Protein AF-A0A1F8QMF1-F1 (afdb_monomer_lite)

Radius of gyration: 23.85 Å; chains: 1; bounding box: 41×25×60 Å

pLDDT: mean 92.6, std 7.26, range [58.62, 98.44]

Sequence (84 aa):
MASVKTAISIEKPLFEELESLAEEMDVSRSHLISLAAKEFIDRHKSRKLLEAINAAYDDVPDPEEEKRRALMRAKQRRMVEGQW

Foldseek 3Di:
DDDDDDDDDDDPVVVVVLVVVCVVVVHDSVVSVVVVVVVVVVVVVVVVVVVVVCVVVVDDDDPVVVVVVVVVVVVVCVVCVPVD

Secondary structure (DSSP, 8-state):
-PPPP------HHHHHHHHHHHHHTT--HHHHHHHHHHHHHHHHHHHHHHHHHHHHT-SPPPHHHHHHHHHHHHHHHHHHTT--

Structure (mmCIF, N/CA/C/O backbone):
data_AF-A0A1F8QMF1-F1
#
_entry.id   AF-A0A1F8QMF1-F1
#
loop_
_atom_site.group_PDB
_atom_site.id
_atom_site.type_symbol
_atom_site.label_atom_id
_atom_site.label_alt_id
_atom_site.label_comp_id
_atom_site.label_asym_id
_atom_site.label_entity_id
_atom_site.label_seq_id
_atom_site.pdbx_PDB_ins_code
_atom_site.Cartn_x
_atom_site.Cartn_y
_atom_site.Cartn_z
_atom_site.occupancy
_atom_site.B_iso_or_equiv
_atom_site.auth_seq_id
_atom_site.auth_comp_id
_atom_site.auth_asym_id
_atom_site.auth_atom_id
_atom_site.pdbx_PDB_model_num
ATOM 1 N N . MET A 1 1 ? 5.155 -14.869 12.303 1.00 67.38 1 MET A N 1
ATOM 2 C CA . MET A 1 1 ? 5.956 -13.648 12.556 1.00 67.38 1 MET A CA 1
ATOM 3 C C . MET A 1 1 ? 5.399 -12.953 13.786 1.00 67.38 1 MET A C 1
ATOM 5 O O . MET A 1 1 ? 4.214 -13.110 14.051 1.00 67.38 1 MET A O 1
ATOM 9 N N . ALA A 1 2 ? 6.227 -12.237 14.546 1.00 85.44 2 ALA A N 1
ATOM 10 C CA . ALA A 1 2 ? 5.762 -11.495 15.715 1.00 85.44 2 ALA A CA 1
ATOM 11 C C . ALA A 1 2 ? 4.963 -10.250 15.289 1.00 85.44 2 ALA A C 1
ATOM 13 O O . ALA A 1 2 ? 5.365 -9.546 14.365 1.00 85.44 2 ALA A O 1
ATOM 14 N N . SER A 1 3 ? 3.841 -9.984 15.957 1.00 86.44 3 SER A N 1
ATOM 15 C CA . SER A 1 3 ? 3.052 -8.762 15.773 1.00 86.44 3 SER A CA 1
ATOM 16 C C . SER A 1 3 ? 3.499 -7.684 16.760 1.00 86.44 3 SER A C 1
ATOM 18 O O . SER A 1 3 ? 3.633 -7.968 17.951 1.00 86.44 3 SER A O 1
ATOM 20 N N . VAL A 1 4 ? 3.655 -6.445 16.293 1.00 94.25 4 VAL A N 1
ATOM 21 C CA . VAL A 1 4 ? 3.954 -5.281 17.141 1.00 94.25 4 VAL A CA 1
ATOM 22 C C . VAL A 1 4 ? 2.673 -4.476 17.347 1.00 94.25 4 VAL A C 1
ATOM 24 O O . VAL A 1 4 ? 1.976 -4.167 16.383 1.00 94.25 4 VAL A O 1
ATOM 27 N N . LYS A 1 5 ? 2.350 -4.133 18.601 1.00 93.50 5 LYS A N 1
ATOM 28 C CA . LYS A 1 5 ? 1.241 -3.223 18.916 1.00 93.50 5 LYS A CA 1
ATOM 29 C C . LYS A 1 5 ? 1.737 -1.784 18.860 1.00 93.50 5 LYS A C 1
ATOM 31 O O . LYS A 1 5 ? 2.786 -1.470 19.415 1.00 93.50 5 LYS A O 1
ATOM 36 N N . THR A 1 6 ? 0.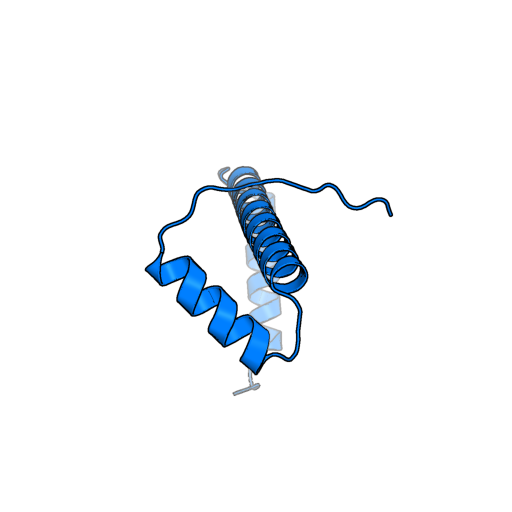970 -0.918 18.215 1.00 93.38 6 THR A N 1
ATOM 37 C CA . THR A 1 6 ? 1.263 0.511 18.139 1.00 93.38 6 THR A CA 1
ATOM 38 C C . THR A 1 6 ? -0.035 1.295 18.273 1.00 93.38 6 THR A C 1
ATOM 40 O O . THR A 1 6 ? -1.074 0.848 17.787 1.00 93.38 6 THR A O 1
ATOM 43 N N . ALA A 1 7 ? 0.019 2.434 18.957 1.00 94.94 7 ALA A N 1
ATOM 44 C CA . ALA A 1 7 ? -1.085 3.381 19.017 1.00 94.94 7 ALA A CA 1
ATOM 45 C C . ALA A 1 7 ? -0.836 4.478 17.978 1.00 94.94 7 ALA A C 1
ATOM 47 O O . ALA A 1 7 ? 0.274 5.001 17.894 1.00 94.94 7 ALA A O 1
ATOM 48 N N . ILE A 1 8 ? -1.858 4.812 17.193 1.00 92.38 8 ILE A N 1
ATOM 49 C CA . ILE A 1 8 ? -1.809 5.881 16.193 1.00 92.38 8 ILE A CA 1
ATOM 50 C C . ILE A 1 8 ? -2.918 6.888 16.475 1.00 92.38 8 ILE A C 1
ATOM 52 O O . ILE A 1 8 ? -4.022 6.508 16.863 1.00 92.38 8 ILE A O 1
ATOM 56 N N . SER A 1 9 ? -2.623 8.166 16.264 1.00 96.62 9 SER A N 1
ATOM 57 C CA . SER A 1 9 ? -3.640 9.215 16.243 1.00 96.62 9 SER A CA 1
ATOM 58 C C . SER A 1 9 ? -4.214 9.305 14.836 1.00 96.62 9 SER A C 1
ATOM 60 O O . SER A 1 9 ? -3.458 9.485 13.883 1.00 96.62 9 SER A O 1
ATOM 62 N N . ILE A 1 10 ? -5.533 9.193 14.707 1.00 95.25 10 ILE A N 1
ATOM 63 C CA . ILE A 1 10 ? -6.258 9.381 13.447 1.00 95.25 10 ILE A CA 1
ATOM 64 C C . ILE A 1 10 ? -7.529 10.186 13.702 1.00 95.25 10 ILE A C 1
ATOM 66 O O . ILE A 1 10 ? -8.011 10.262 14.834 1.00 95.25 10 ILE A O 1
ATOM 70 N N . GLU A 1 11 ? -8.060 10.804 12.654 1.00 98.06 11 GLU A N 1
ATOM 71 C CA . GLU A 1 11 ? -9.309 11.551 12.745 1.00 98.06 11 GLU A CA 1
ATOM 72 C C . GLU A 1 11 ? -10.482 10.611 13.042 1.00 98.06 11 GLU A C 1
ATOM 74 O O . GLU A 1 11 ? -10.557 9.499 12.515 1.00 98.06 11 GLU A O 1
ATOM 79 N N . LYS A 1 12 ? -11.413 11.067 13.886 1.00 97.81 12 LYS A N 1
ATOM 80 C CA . LYS A 1 12 ? -12.576 10.271 14.293 1.00 97.81 12 LYS A CA 1
ATOM 81 C C . LYS A 1 12 ? -13.427 9.782 13.102 1.00 97.81 12 LYS A C 1
ATOM 83 O O . LYS A 1 12 ? -13.745 8.597 13.110 1.00 97.81 12 LYS A O 1
ATOM 88 N N . PRO A 1 13 ? -13.740 10.605 12.079 1.00 98.38 13 PRO A N 1
ATOM 89 C CA . PRO A 1 13 ? -14.509 10.135 10.924 1.00 98.38 13 PRO A CA 1
ATOM 90 C C . PRO A 1 13 ? -13.814 8.985 10.185 1.00 98.38 13 PRO A C 1
ATOM 92 O O . PRO A 1 13 ? -14.428 7.960 9.916 1.00 98.38 13 PRO A O 1
ATOM 95 N N . LEU A 1 14 ? -12.498 9.095 9.968 1.00 97.25 14 LEU A N 1
ATOM 96 C CA . LEU A 1 14 ? -11.714 8.038 9.330 1.00 97.25 14 LEU A CA 1
ATOM 97 C C . LEU A 1 14 ? -11.704 6.747 10.160 1.00 97.25 14 LEU A C 1
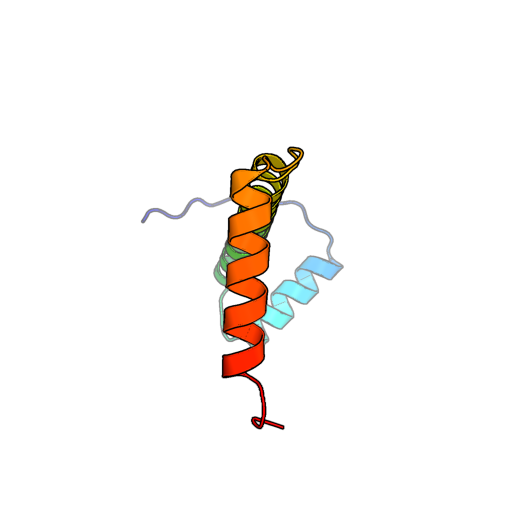ATOM 99 O O . LEU A 1 14 ? -11.767 5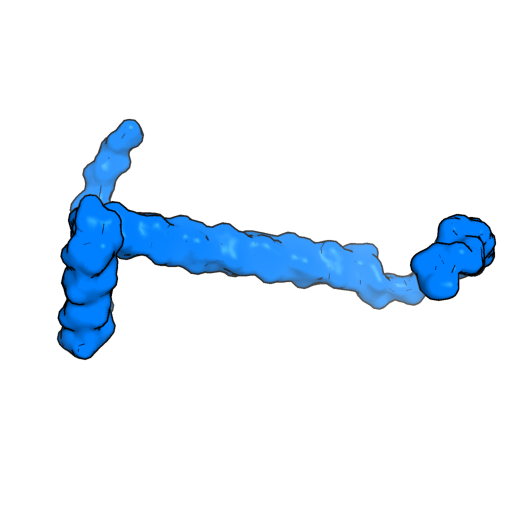.655 9.605 1.00 97.25 14 LEU A O 1
ATOM 103 N N . PHE A 1 15 ? -11.610 6.854 11.488 1.00 97.06 15 PHE A N 1
ATOM 104 C CA . PHE A 1 15 ? -11.700 5.686 12.364 1.00 97.06 15 PHE A CA 1
ATOM 105 C C . PHE A 1 15 ? -13.052 4.972 12.226 1.00 97.06 15 PHE A C 1
ATOM 107 O O . PHE A 1 15 ? -13.078 3.747 12.150 1.00 97.06 15 PHE A O 1
ATOM 114 N N . GLU A 1 16 ? -14.153 5.725 12.178 1.00 98.12 16 GLU A N 1
ATOM 115 C CA . GLU A 1 16 ? -15.506 5.177 12.019 1.00 98.12 16 GLU A CA 1
ATOM 116 C C . GLU A 1 16 ? -15.690 4.506 10.647 1.00 98.12 16 GLU A C 1
ATOM 118 O O . GLU A 1 16 ? -16.238 3.408 10.572 1.00 98.12 16 GLU A O 1
ATOM 123 N N . GLU A 1 17 ? -15.157 5.100 9.576 1.00 98.00 17 GLU A N 1
ATOM 124 C CA . GLU A 1 17 ? -15.148 4.488 8.23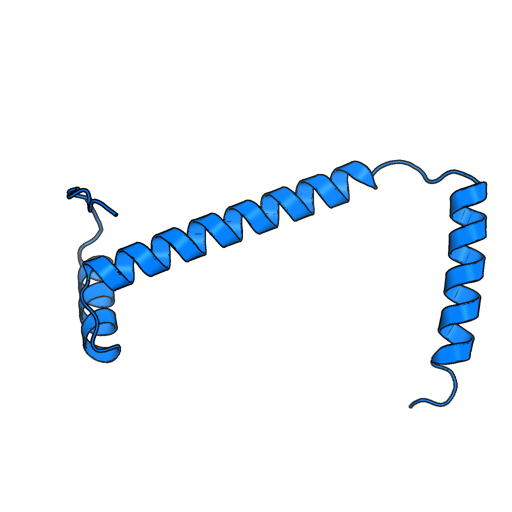9 1.00 98.00 17 GLU A CA 1
ATOM 125 C C . GLU A 1 17 ? -14.337 3.182 8.203 1.00 98.00 17 GLU A C 1
ATOM 127 O O . GLU A 1 17 ? -14.779 2.187 7.627 1.00 98.00 17 GLU A O 1
ATOM 132 N N . LEU A 1 18 ? -13.166 3.156 8.850 1.00 97.19 18 LEU A N 1
ATOM 133 C CA . LEU A 1 18 ? -12.339 1.950 8.946 1.00 97.19 18 LEU A CA 1
ATOM 134 C C . LEU A 1 18 ? -13.028 0.833 9.738 1.00 97.19 18 LEU A C 1
ATOM 136 O O . LEU A 1 18 ? -12.881 -0.332 9.375 1.00 97.19 18 LEU A O 1
ATOM 140 N N . GLU A 1 19 ? -13.754 1.168 10.808 1.00 97.62 19 GLU A N 1
ATOM 141 C CA . GLU A 1 19 ? -14.556 0.200 11.569 1.00 97.62 19 GLU A CA 1
ATOM 142 C C . GLU A 1 19 ? -15.657 -0.402 10.698 1.00 97.62 19 GLU A C 1
ATOM 144 O O . GLU A 1 19 ? -15.722 -1.621 10.557 1.00 97.62 19 GLU A O 1
ATOM 149 N N . SER A 1 20 ? -16.461 0.445 10.048 1.00 98.19 20 SER A N 1
ATOM 150 C CA . SER A 1 20 ? -17.556 -0.013 9.189 1.00 98.19 20 SER A CA 1
ATOM 151 C C . SER A 1 20 ? -17.057 -0.911 8.055 1.00 98.19 20 SER A C 1
ATOM 153 O O . SER A 1 20 ? -17.676 -1.929 7.757 1.00 98.19 20 SER A O 1
ATOM 155 N N . LEU A 1 21 ? -15.932 -0.556 7.429 1.00 98.31 21 LEU A N 1
ATOM 156 C CA . LEU A 1 21 ? -15.352 -1.353 6.350 1.00 98.31 21 LEU A CA 1
ATOM 157 C C . LEU A 1 21 ? -14.781 -2.683 6.859 1.00 98.31 21 LEU A C 1
ATOM 159 O O . LEU A 1 21 ? -14.898 -3.704 6.186 1.00 98.31 21 LEU A O 1
ATOM 163 N N . ALA A 1 22 ? -14.156 -2.691 8.039 1.00 98.19 22 ALA A N 1
ATOM 164 C CA . ALA A 1 22 ? -13.640 -3.919 8.637 1.00 98.19 22 ALA A CA 1
ATOM 165 C C . ALA A 1 22 ? -14.779 -4.902 8.955 1.00 98.19 22 ALA A C 1
ATOM 167 O O . ALA A 1 22 ? -14.640 -6.093 8.678 1.00 98.19 22 ALA A O 1
ATOM 168 N N . GLU A 1 23 ? -15.905 -4.394 9.467 1.00 98.06 23 GLU A N 1
ATOM 169 C CA . GLU A 1 23 ? -17.125 -5.174 9.693 1.00 98.06 23 GLU A CA 1
ATOM 170 C C . GLU A 1 23 ? -17.717 -5.713 8.383 1.00 98.06 23 GLU A C 1
ATOM 172 O O . GLU A 1 23 ? -17.995 -6.907 8.295 1.00 98.06 23 GLU A O 1
ATOM 177 N N . GLU A 1 24 ? -17.851 -4.876 7.347 1.00 98.31 24 GLU A N 1
ATOM 178 C CA . GLU A 1 24 ? -18.356 -5.292 6.026 1.00 98.31 24 GLU A CA 1
ATOM 179 C C . GLU A 1 24 ? -17.510 -6.417 5.410 1.00 98.31 24 GLU A C 1
ATOM 181 O O . GLU A 1 24 ? -18.036 -7.351 4.803 1.00 98.31 24 GLU A O 1
ATOM 186 N N . MET A 1 25 ? -16.191 -6.342 5.585 1.00 97.69 25 MET A N 1
ATOM 187 C CA . MET A 1 25 ? -15.238 -7.317 5.059 1.00 97.69 25 MET A CA 1
ATOM 188 C C . MET A 1 25 ? -15.065 -8.565 5.944 1.00 97.69 25 MET A C 1
ATOM 190 O O . MET A 1 25 ? -14.310 -9.456 5.554 1.00 97.69 25 MET A O 1
ATOM 194 N N . ASP A 1 26 ? -15.716 -8.633 7.112 1.00 97.88 26 ASP A N 1
ATOM 195 C CA . ASP A 1 26 ? -15.538 -9.683 8.130 1.00 97.88 26 ASP A CA 1
ATOM 196 C C . ASP A 1 26 ? -14.062 -9.879 8.543 1.00 97.88 26 ASP A C 1
ATOM 198 O O . ASP A 1 26 ? -13.529 -10.987 8.644 1.00 97.88 26 ASP A O 1
ATOM 202 N N . VAL A 1 27 ? -13.351 -8.767 8.757 1.00 97.94 27 VAL A N 1
ATOM 203 C CA . VAL A 1 27 ? -11.950 -8.767 9.199 1.00 97.94 27 VAL A CA 1
ATOM 204 C C . VAL A 1 27 ? -11.752 -7.882 10.419 1.00 97.94 27 VAL A C 1
ATOM 206 O O . VAL A 1 27 ? -12.506 -6.958 10.701 1.00 97.94 27 VAL A O 1
ATOM 209 N N . SER A 1 28 ? -10.672 -8.117 11.162 1.00 97.12 28 SER A N 1
ATOM 210 C CA . SER A 1 28 ? -10.321 -7.207 12.250 1.00 97.12 28 SER A CA 1
ATOM 211 C C . SER A 1 28 ? -9.792 -5.875 11.710 1.00 97.12 28 SER A C 1
ATOM 213 O O . SER A 1 28 ? -9.057 -5.836 10.720 1.00 97.12 28 SER A O 1
ATOM 215 N N . ARG A 1 29 ? -10.046 -4.779 12.435 1.00 95.25 29 ARG A N 1
ATOM 216 C CA . ARG A 1 29 ? -9.407 -3.473 12.177 1.00 95.25 29 ARG A CA 1
ATOM 217 C C . ARG A 1 29 ? -7.910 -3.557 11.940 1.00 95.25 29 ARG A C 1
ATOM 219 O O . ARG A 1 29 ? -7.381 -2.925 11.035 1.00 95.25 29 ARG A O 1
ATOM 226 N N . SER A 1 30 ? -7.200 -4.288 12.801 1.00 95.12 30 SER A N 1
ATOM 227 C CA . SER A 1 30 ? -5.744 -4.386 12.715 1.00 95.12 30 SER A CA 1
ATOM 228 C C . SER A 1 30 ? -5.312 -5.088 11.431 1.00 95.12 30 SER A C 1
ATOM 230 O O . SER A 1 30 ? -4.288 -4.714 10.858 1.00 95.12 30 SER A O 1
ATOM 232 N N . HIS A 1 31 ? -6.099 -6.054 10.948 1.00 95.81 31 HIS A N 1
ATOM 233 C CA . HIS A 1 31 ? -5.897 -6.667 9.643 1.00 95.81 31 HIS A CA 1
ATOM 234 C C . HIS A 1 31 ? -6.148 -5.674 8.504 1.00 95.81 31 HIS A C 1
ATOM 236 O O . HIS A 1 31 ? -5.262 -5.509 7.666 1.00 95.81 31 HIS A O 1
ATOM 242 N N . LEU A 1 32 ? -7.278 -4.957 8.517 1.00 97.25 32 LEU A N 1
ATOM 243 C CA . LEU A 1 32 ? -7.596 -3.940 7.508 1.00 97.25 32 LEU A CA 1
ATOM 244 C C . LEU A 1 32 ? -6.505 -2.858 7.426 1.00 97.25 32 LEU A C 1
ATOM 246 O O . LEU A 1 32 ? -5.995 -2.566 6.346 1.00 97.25 32 LEU A O 1
ATOM 250 N N . ILE A 1 33 ? -6.076 -2.318 8.570 1.00 96.06 33 ILE A N 1
ATOM 251 C CA . ILE A 1 33 ? -5.012 -1.305 8.640 1.00 96.06 33 ILE A CA 1
ATOM 252 C C . ILE A 1 33 ? -3.684 -1.866 8.114 1.00 96.06 33 ILE A C 1
ATOM 254 O O . ILE A 1 33 ? -2.976 -1.186 7.373 1.00 96.06 33 ILE A O 1
ATOM 258 N N . SER A 1 34 ? -3.343 -3.114 8.453 1.00 95.56 34 SER A N 1
ATOM 259 C CA . SER A 1 34 ? -2.124 -3.761 7.947 1.00 95.56 34 SER A CA 1
ATOM 260 C C . SER A 1 34 ? -2.166 -3.949 6.430 1.00 95.56 34 SER A C 1
ATOM 262 O O . SER A 1 34 ? -1.160 -3.727 5.752 1.00 95.56 34 SER A O 1
ATOM 264 N N . LEU A 1 35 ? -3.326 -4.335 5.891 1.00 97.12 35 LEU A N 1
ATOM 265 C CA . LEU A 1 35 ? -3.549 -4.485 4.457 1.00 97.12 35 LEU A CA 1
ATOM 266 C C . LEU A 1 35 ? -3.392 -3.141 3.736 1.00 97.12 35 LEU A C 1
ATOM 268 O O . LEU A 1 35 ? -2.625 -3.050 2.777 1.00 97.12 35 LEU A O 1
ATOM 272 N N . ALA A 1 36 ? -4.041 -2.092 4.241 1.00 97.06 36 ALA A N 1
ATOM 273 C CA . ALA A 1 36 ? -3.944 -0.743 3.692 1.00 97.06 36 ALA A CA 1
ATOM 274 C C . ALA A 1 36 ? -2.503 -0.207 3.729 1.00 97.06 36 ALA A C 1
ATOM 276 O O . ALA A 1 36 ? -2.018 0.351 2.743 1.00 97.06 36 ALA A O 1
ATOM 277 N N . ALA A 1 37 ? -1.782 -0.423 4.834 1.00 96.62 37 ALA A N 1
ATOM 278 C CA . ALA A 1 37 ? -0.384 -0.020 4.962 1.00 96.62 37 ALA A CA 1
ATOM 279 C C . ALA A 1 37 ? 0.515 -0.735 3.941 1.00 96.62 37 ALA A C 1
ATOM 281 O O . ALA A 1 37 ? 1.356 -0.096 3.304 1.00 96.62 37 ALA A O 1
ATOM 282 N N . LYS A 1 38 ? 0.323 -2.047 3.750 1.00 97.88 38 LYS A N 1
ATOM 283 C CA . LYS A 1 38 ? 1.074 -2.826 2.758 1.00 97.88 38 LYS A CA 1
ATOM 284 C C . LYS A 1 38 ? 0.818 -2.316 1.341 1.00 97.88 38 LYS A C 1
ATOM 286 O O . LYS A 1 38 ? 1.770 -2.025 0.623 1.00 97.88 38 LYS A O 1
ATOM 291 N N . GLU A 1 39 ? -0.449 -2.144 0.981 1.00 98.25 39 GLU A N 1
ATOM 292 C CA . GLU A 1 39 ? -0.855 -1.630 -0.328 1.00 98.25 39 GLU A CA 1
ATOM 293 C C . GLU A 1 39 ? -0.259 -0.239 -0.595 1.00 98.25 39 GLU A C 1
ATOM 295 O O . GLU A 1 39 ? 0.294 0.023 -1.664 1.00 98.25 39 GLU A O 1
ATOM 300 N N . PHE A 1 40 ? -0.291 0.657 0.395 1.00 98.06 40 PHE A N 1
ATOM 301 C CA . PHE A 1 40 ? 0.293 1.991 0.268 1.00 98.06 40 PHE A CA 1
ATOM 302 C C . PHE A 1 40 ? 1.812 1.948 0.035 1.00 98.06 40 PHE A C 1
ATOM 304 O O . PHE A 1 40 ? 2.334 2.665 -0.827 1.00 98.06 40 PHE A O 1
ATOM 311 N N . ILE A 1 41 ? 2.523 1.085 0.768 1.00 98.44 41 ILE A N 1
ATOM 312 C CA . ILE A 1 41 ? 3.966 0.876 0.602 1.00 98.44 41 ILE A CA 1
ATOM 313 C C . ILE A 1 41 ? 4.272 0.340 -0.799 1.00 98.44 41 ILE A C 1
ATOM 315 O O . ILE A 1 41 ? 5.174 0.855 -1.465 1.00 98.44 41 ILE A O 1
ATOM 319 N N . ASP A 1 42 ? 3.532 -0.663 -1.262 1.00 98.31 42 ASP A N 1
ATOM 320 C CA . ASP A 1 42 ? 3.783 -1.305 -2.552 1.00 98.31 42 ASP A CA 1
ATOM 321 C C . ASP A 1 42 ? 3.476 -0.360 -3.726 1.00 98.31 42 ASP A C 1
ATOM 323 O O . ASP A 1 42 ? 4.270 -0.273 -4.671 1.00 98.31 42 ASP A O 1
ATOM 327 N N . ARG A 1 43 ? 2.431 0.474 -3.627 1.00 98.38 43 ARG A N 1
ATOM 328 C CA . ARG A 1 43 ? 2.190 1.579 -4.576 1.00 98.38 43 ARG A CA 1
ATOM 329 C C . ARG A 1 43 ? 3.351 2.567 -4.612 1.00 98.38 43 ARG A C 1
ATOM 331 O O . ARG A 1 43 ? 3.774 2.993 -5.686 1.00 98.38 43 ARG A O 1
ATOM 338 N N . HIS A 1 44 ? 3.890 2.939 -3.451 1.00 98.19 44 HIS A N 1
ATOM 339 C CA . HIS A 1 44 ? 5.006 3.880 -3.387 1.00 98.19 44 HIS A CA 1
ATOM 340 C C . HIS A 1 44 ? 6.296 3.286 -3.975 1.00 98.19 44 HIS A C 1
ATOM 342 O O . HIS A 1 44 ? 6.999 3.976 -4.712 1.00 98.19 44 HIS A O 1
ATOM 348 N N . LYS A 1 45 ? 6.586 2.006 -3.711 1.00 98.12 45 LYS A N 1
ATOM 349 C CA . LYS A 1 45 ? 7.702 1.285 -4.347 1.00 98.12 45 LYS A CA 1
ATOM 350 C C . LYS A 1 45 ? 7.543 1.221 -5.863 1.00 98.12 45 LYS A C 1
ATOM 352 O O . LYS A 1 45 ? 8.507 1.471 -6.578 1.00 98.12 45 LYS A O 1
ATOM 357 N N . SER A 1 46 ? 6.334 0.939 -6.342 1.00 97.50 46 SER A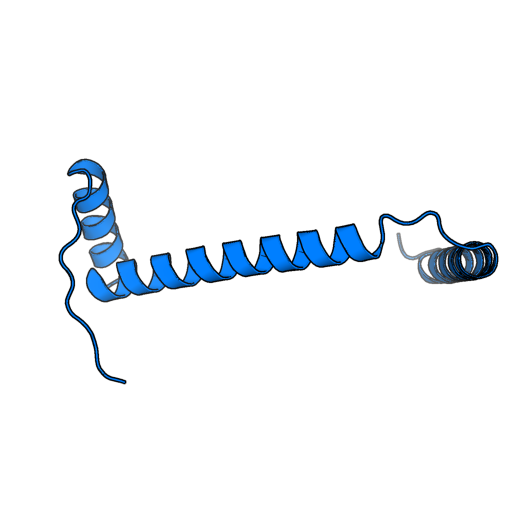 N 1
ATOM 358 C CA . SER A 1 46 ? 6.039 0.855 -7.775 1.00 97.50 46 SER A CA 1
ATOM 359 C C . SER A 1 46 ? 6.270 2.192 -8.482 1.00 97.50 46 SER A C 1
ATOM 361 O O . SER A 1 46 ? 6.889 2.220 -9.541 1.00 97.50 46 SER A O 1
ATOM 363 N N . ARG A 1 47 ? 5.861 3.316 -7.871 1.00 97.81 47 ARG A N 1
ATOM 364 C CA . ARG A 1 47 ? 6.166 4.657 -8.402 1.00 97.81 47 ARG A CA 1
ATOM 365 C C . ARG A 1 47 ? 7.664 4.931 -8.462 1.00 97.81 47 ARG A C 1
ATOM 367 O O . ARG A 1 47 ? 8.146 5.341 -9.507 1.00 97.81 47 ARG A O 1
ATOM 374 N N . LYS A 1 48 ? 8.405 4.628 -7.392 1.00 97.75 48 LYS A N 1
ATOM 375 C CA . LYS A 1 48 ? 9.868 4.789 -7.379 1.00 97.75 48 LYS A CA 1
ATOM 376 C C . LYS A 1 48 ? 10.561 3.956 -8.452 1.00 97.75 48 LYS A C 1
ATOM 378 O O . LYS A 1 48 ? 11.516 4.417 -9.065 1.00 97.75 48 LYS A O 1
ATOM 383 N N . LEU A 1 49 ? 10.087 2.732 -8.685 1.00 97.50 49 LEU A N 1
ATOM 384 C CA . LEU A 1 49 ? 10.601 1.889 -9.759 1.00 97.50 49 LEU A CA 1
ATOM 385 C C . LEU A 1 49 ? 10.336 2.519 -11.131 1.00 97.50 49 LEU A C 1
ATOM 387 O O . LEU A 1 49 ? 11.243 2.573 -11.953 1.00 97.50 49 LEU A O 1
ATOM 391 N N . LEU A 1 50 ? 9.119 3.015 -11.367 1.00 97.19 50 LEU A N 1
ATOM 392 C CA . LEU A 1 50 ? 8.774 3.693 -12.615 1.00 97.19 50 LEU A CA 1
ATOM 393 C C . LEU A 1 50 ? 9.620 4.955 -12.834 1.00 97.19 50 LEU A C 1
ATOM 395 O O . LEU A 1 50 ? 10.124 5.164 -13.930 1.00 97.19 50 LEU A O 1
ATOM 399 N N . GLU A 1 51 ? 9.817 5.766 -11.795 1.00 96.94 51 GLU A N 1
ATOM 400 C CA . GLU A 1 51 ? 10.694 6.943 -11.834 1.00 96.94 51 GLU A CA 1
ATOM 401 C C . GLU A 1 51 ? 12.135 6.558 -12.186 1.00 96.94 51 GLU A C 1
ATOM 403 O O . GLU A 1 51 ? 12.742 7.194 -13.043 1.00 96.94 51 GLU A O 1
ATOM 408 N N . ALA A 1 52 ? 12.665 5.487 -11.587 1.00 96.69 52 ALA A N 1
ATOM 409 C CA . ALA A 1 52 ? 14.004 4.990 -11.890 1.00 96.69 52 ALA A CA 1
ATOM 410 C C . ALA A 1 52 ? 14.129 4.473 -13.332 1.00 96.69 52 ALA A C 1
ATOM 412 O O . ALA A 1 52 ? 15.147 4.710 -13.975 1.00 96.69 52 ALA A O 1
ATOM 413 N N . ILE A 1 53 ? 13.096 3.797 -13.849 1.00 95.12 53 ILE A N 1
ATOM 414 C CA . ILE A 1 53 ? 13.041 3.380 -15.255 1.00 95.12 53 ILE A CA 1
ATOM 415 C C . ILE A 1 53 ? 13.058 4.614 -16.153 1.00 95.12 53 ILE A C 1
ATOM 417 O O . ILE A 1 53 ? 13.904 4.696 -17.032 1.00 95.12 53 ILE A O 1
ATOM 421 N N . ASN A 1 54 ? 12.179 5.587 -15.915 1.00 94.12 54 ASN A N 1
ATOM 422 C CA . ASN A 1 54 ? 12.119 6.800 -16.728 1.00 94.12 54 ASN A CA 1
ATOM 423 C C . ASN A 1 54 ? 13.454 7.554 -16.720 1.00 94.12 54 ASN A C 1
ATOM 425 O O . ASN A 1 54 ? 13.929 7.935 -17.779 1.00 94.12 54 ASN A O 1
ATOM 429 N N . ALA A 1 55 ? 14.088 7.698 -15.553 1.00 93.81 55 ALA A N 1
ATOM 430 C CA . ALA A 1 55 ? 15.392 8.344 -15.432 1.00 93.81 55 ALA A CA 1
ATOM 431 C C . ALA A 1 55 ? 16.502 7.601 -16.198 1.00 93.81 55 ALA A C 1
ATOM 433 O O . ALA A 1 55 ? 17.403 8.236 -16.733 1.00 93.81 55 ALA A O 1
ATOM 434 N N . ALA A 1 56 ? 16.442 6.267 -16.270 1.00 91.44 56 ALA A N 1
ATOM 435 C CA . ALA A 1 56 ? 17.406 5.468 -17.026 1.00 91.44 56 ALA A CA 1
ATOM 436 C C . ALA A 1 56 ? 17.256 5.598 -18.553 1.00 91.44 56 ALA A C 1
ATOM 438 O O . ALA A 1 56 ? 18.173 5.205 -19.262 1.00 91.44 56 ALA A O 1
ATOM 439 N N . TYR A 1 57 ? 16.121 6.114 -19.035 1.00 85.62 57 TYR A N 1
ATOM 440 C CA . TYR A 1 57 ? 15.825 6.352 -20.455 1.00 85.62 57 TYR A CA 1
ATOM 441 C C . TYR A 1 57 ? 15.673 7.848 -20.787 1.00 85.62 57 TYR A C 1
ATOM 443 O O . TYR A 1 57 ? 15.123 8.191 -21.833 1.00 85.62 57 TYR A O 1
ATOM 451 N N . ASP A 1 58 ? 16.082 8.743 -19.883 1.00 87.50 58 ASP A N 1
ATOM 452 C CA . ASP A 1 58 ? 15.983 10.198 -20.078 1.00 87.50 58 ASP A CA 1
ATOM 453 C C . ASP A 1 58 ? 17.114 10.748 -20.970 1.00 87.50 58 ASP A C 1
ATOM 455 O O . ASP A 1 58 ? 17.161 11.934 -21.295 1.00 87.50 58 ASP A O 1
ATOM 459 N N . ASP A 1 59 ? 18.049 9.890 -21.379 1.00 86.12 59 ASP A N 1
ATOM 460 C CA . ASP A 1 59 ? 19.127 10.235 -22.286 1.00 86.12 59 ASP A CA 1
ATOM 461 C C . ASP A 1 59 ? 18.664 10.337 -23.747 1.00 86.12 59 ASP A C 1
ATOM 463 O O . ASP A 1 59 ? 17.673 9.753 -24.195 1.00 86.12 59 ASP A O 1
ATOM 467 N N . VAL A 1 60 ? 19.404 11.142 -24.517 1.00 79.44 60 VAL A N 1
ATOM 468 C CA . VAL A 1 60 ? 19.191 11.222 -25.961 1.00 79.44 60 VAL A CA 1
ATOM 469 C C . VAL A 1 60 ? 19.685 9.914 -26.566 1.00 79.44 60 VAL A C 1
ATOM 471 O O . VAL A 1 60 ? 20.867 9.599 -26.414 1.00 79.44 60 VAL A O 1
ATOM 474 N N . PRO A 1 61 ? 18.830 9.188 -27.293 1.00 80.25 61 PRO A N 1
ATOM 475 C CA . PRO A 1 61 ? 19.218 7.893 -27.805 1.00 80.25 61 PRO A CA 1
ATOM 476 C C . PRO A 1 61 ? 20.328 7.976 -28.840 1.00 80.25 61 PRO A C 1
ATOM 478 O O . PRO A 1 61 ? 20.363 8.898 -29.665 1.00 80.25 61 PRO A O 1
ATOM 481 N N . ASP A 1 62 ? 21.180 6.961 -28.860 1.00 86.44 62 ASP A N 1
ATOM 482 C CA . ASP A 1 62 ? 22.258 6.901 -29.835 1.00 86.44 62 ASP A CA 1
ATOM 483 C C . ASP A 1 62 ? 21.756 6.484 -31.245 1.00 86.44 62 ASP A C 1
ATOM 485 O O . ASP A 1 62 ? 20.639 5.972 -31.416 1.00 86.44 62 ASP A O 1
ATOM 489 N N . PRO A 1 63 ? 22.553 6.702 -32.311 1.00 88.62 63 PRO A N 1
ATOM 490 C CA . PRO A 1 63 ? 22.150 6.355 -33.677 1.00 88.62 63 PRO A CA 1
ATOM 491 C C . PRO A 1 63 ? 21.838 4.863 -33.900 1.00 88.62 63 PRO A C 1
ATOM 493 O O . PRO A 1 63 ? 21.005 4.526 -34.750 1.00 88.62 63 PRO A O 1
ATOM 496 N N . GLU A 1 64 ? 22.483 3.956 -33.163 1.00 89.12 64 GLU A N 1
ATOM 497 C CA . GLU A 1 64 ? 22.223 2.517 -33.244 1.00 89.12 64 GLU A CA 1
ATOM 498 C C . GLU A 1 64 ? 20.909 2.153 -32.540 1.00 89.12 64 GLU A C 1
ATOM 500 O O . GLU A 1 64 ? 20.141 1.328 -33.049 1.00 89.12 64 GLU A O 1
ATOM 505 N N . GLU A 1 65 ? 20.589 2.803 -31.424 1.00 85.75 65 GLU A N 1
ATOM 506 C CA . GLU A 1 65 ? 19.292 2.697 -30.754 1.00 85.75 65 GLU A CA 1
ATOM 507 C C . GLU A 1 65 ? 18.149 3.210 -31.633 1.00 85.75 65 GLU A C 1
ATOM 509 O O . GLU A 1 65 ? 17.113 2.546 -31.751 1.00 85.75 65 GLU A O 1
ATOM 514 N N . GLU A 1 66 ? 18.343 4.336 -32.322 1.00 88.00 66 GLU A N 1
ATOM 515 C CA . GLU A 1 66 ? 17.362 4.887 -33.263 1.00 88.00 66 GLU A CA 1
ATOM 516 C C . GLU A 1 66 ? 17.083 3.902 -34.409 1.00 88.00 66 GLU A C 1
ATOM 518 O O . GLU A 1 66 ? 15.928 3.590 -34.729 1.00 88.00 66 GLU A O 1
ATOM 523 N N . LYS A 1 67 ? 18.144 3.318 -34.978 1.00 91.88 67 LYS A N 1
ATOM 524 C CA . LYS A 1 67 ? 18.048 2.298 -36.029 1.00 91.88 67 LYS A CA 1
ATOM 525 C C . LYS A 1 67 ? 17.325 1.042 -35.540 1.00 91.88 67 LYS A C 1
ATOM 527 O O . LYS A 1 67 ? 16.448 0.522 -36.239 1.00 91.88 67 LYS A O 1
ATOM 532 N N . ARG A 1 68 ? 17.638 0.562 -34.331 1.00 90.56 68 ARG A N 1
ATOM 533 C CA . ARG A 1 68 ? 16.940 -0.577 -33.706 1.00 90.56 68 ARG A CA 1
ATOM 534 C C . ARG A 1 68 ? 15.460 -0.270 -33.490 1.00 90.56 68 ARG A C 1
ATOM 536 O O . ARG A 1 68 ? 14.622 -1.100 -33.851 1.00 90.56 68 ARG A O 1
ATOM 543 N N . ARG A 1 69 ? 15.113 0.920 -32.990 1.00 87.44 69 ARG A N 1
ATOM 544 C CA . ARG A 1 69 ? 13.712 1.343 -32.819 1.00 87.44 69 ARG A CA 1
ATOM 545 C C . ARG A 1 69 ? 12.959 1.409 -34.144 1.00 87.44 69 ARG A C 1
ATOM 547 O O . ARG A 1 69 ? 11.815 0.953 -34.208 1.00 87.44 69 ARG A O 1
ATOM 554 N N . ALA A 1 70 ? 13.580 1.907 -35.213 1.00 91.50 70 ALA A N 1
ATOM 555 C CA . ALA A 1 70 ? 12.971 1.935 -36.543 1.00 91.50 70 ALA A CA 1
ATOM 556 C C . ALA A 1 70 ? 12.631 0.521 -37.054 1.00 91.50 70 ALA A C 1
ATOM 558 O O . ALA A 1 70 ? 11.516 0.285 -37.536 1.00 91.50 70 ALA A O 1
ATOM 559 N N . LEU A 1 71 ? 13.550 -0.436 -36.880 1.00 93.56 71 LEU A N 1
ATOM 560 C CA . LEU A 1 71 ? 13.336 -1.843 -37.237 1.00 93.56 71 LEU A CA 1
ATOM 561 C C . LEU A 1 71 ? 12.230 -2.491 -36.392 1.00 93.56 71 LEU A C 1
ATOM 563 O O . LEU A 1 71 ? 11.360 -3.171 -36.942 1.00 93.56 71 LEU A O 1
ATOM 567 N N . MET A 1 72 ? 12.218 -2.251 -35.075 1.00 91.06 72 MET A N 1
ATOM 568 C CA . MET A 1 72 ? 11.176 -2.765 -34.178 1.00 91.06 72 MET A CA 1
ATOM 569 C C . MET A 1 72 ? 9.787 -2.249 -34.568 1.00 91.06 72 MET A C 1
ATOM 571 O O . MET A 1 72 ? 8.863 -3.048 -34.710 1.00 91.06 72 MET A O 1
ATOM 575 N N . ARG A 1 73 ? 9.645 -0.941 -34.832 1.00 90.56 73 ARG A N 1
ATOM 576 C CA . ARG A 1 73 ? 8.379 -0.335 -35.284 1.00 90.56 73 ARG A CA 1
ATOM 577 C C . ARG A 1 73 ? 7.903 -0.922 -36.613 1.00 90.56 73 ARG A C 1
ATOM 579 O O . ARG A 1 73 ? 6.716 -1.201 -36.768 1.00 90.56 73 ARG A O 1
ATOM 586 N N . ALA A 1 74 ? 8.810 -1.131 -37.570 1.00 91.38 74 ALA A N 1
ATOM 587 C CA . ALA A 1 74 ? 8.473 -1.748 -38.852 1.00 91.38 74 ALA A CA 1
ATOM 588 C C . ALA A 1 74 ? 7.998 -3.201 -38.687 1.00 91.38 74 ALA A C 1
ATOM 590 O O . ALA A 1 74 ? 7.007 -3.592 -39.301 1.00 91.38 74 ALA A O 1
ATOM 591 N N . LYS A 1 75 ? 8.665 -3.982 -37.826 1.00 91.69 75 LYS A N 1
ATOM 592 C CA . LYS A 1 75 ? 8.265 -5.359 -37.510 1.00 91.69 75 LYS A CA 1
ATOM 593 C C . LYS A 1 75 ? 6.907 -5.404 -36.811 1.00 91.69 75 LYS A C 1
ATOM 595 O O . LYS A 1 75 ? 6.069 -6.212 -37.192 1.00 91.69 75 LYS A O 1
ATOM 600 N N . GLN A 1 76 ? 6.683 -4.535 -35.822 1.00 89.94 76 GLN A N 1
ATOM 601 C CA . GLN A 1 76 ? 5.417 -4.465 -35.097 1.00 89.94 76 GLN A CA 1
ATOM 602 C C . GLN A 1 76 ? 4.263 -4.143 -36.045 1.00 89.94 76 GLN A C 1
ATOM 604 O O . GLN A 1 76 ? 3.300 -4.896 -36.062 1.00 89.94 76 GLN A O 1
ATOM 609 N N . ARG A 1 77 ? 4.384 -3.113 -36.896 1.00 88.56 77 ARG A N 1
ATOM 610 C CA . ARG A 1 77 ? 3.340 -2.761 -37.878 1.00 88.56 77 ARG A CA 1
ATOM 611 C C . ARG A 1 77 ? 2.910 -3.948 -38.740 1.00 88.56 77 ARG A C 1
ATOM 613 O O . ARG A 1 77 ? 1.721 -4.218 -38.817 1.00 88.56 77 ARG A O 1
ATOM 620 N N . ARG A 1 78 ? 3.865 -4.711 -39.283 1.00 88.88 78 ARG A N 1
ATOM 621 C CA . ARG A 1 78 ? 3.566 -5.919 -40.074 1.00 88.88 78 ARG A CA 1
ATOM 622 C C . ARG A 1 78 ? 2.835 -7.009 -39.286 1.00 88.88 78 ARG A C 1
ATOM 624 O O . ARG A 1 78 ? 2.116 -7.794 -39.880 1.00 88.88 78 ARG A O 1
ATOM 631 N N . MET A 1 79 ? 3.052 -7.102 -37.971 1.00 86.81 79 MET A N 1
ATOM 632 C CA . MET A 1 79 ? 2.386 -8.108 -37.131 1.00 86.81 79 MET A CA 1
ATOM 633 C C . MET A 1 79 ? 0.944 -7.729 -36.774 1.00 86.81 79 MET A C 1
ATOM 635 O O . MET A 1 79 ? 0.143 -8.626 -36.536 1.00 86.81 79 MET A O 1
ATOM 639 N N . VAL A 1 80 ? 0.622 -6.431 -36.714 1.00 89.25 80 VAL A N 1
ATOM 640 C CA . VAL A 1 80 ? -0.732 -5.948 -36.365 1.00 89.25 80 VAL A CA 1
ATOM 641 C C . VAL A 1 80 ? -1.561 -5.567 -37.603 1.00 89.25 80 VAL A C 1
ATOM 643 O O . VAL A 1 80 ? -2.764 -5.337 -37.492 1.00 89.25 80 VAL A O 1
ATOM 646 N N . GLU A 1 81 ? -0.952 -5.509 -38.791 1.00 82.69 81 GLU A N 1
ATOM 647 C CA . GLU A 1 81 ? -1.668 -5.340 -40.061 1.00 82.69 81 GLU A CA 1
ATOM 648 C C . GLU A 1 81 ? -2.702 -6.465 -40.254 1.00 82.69 81 GLU A C 1
ATOM 650 O O . GLU A 1 81 ? -2.371 -7.648 -40.210 1.00 82.69 81 GLU A O 1
ATOM 655 N N . GLY A 1 82 ? -3.969 -6.083 -40.454 1.00 73.56 82 GLY A N 1
ATOM 656 C CA . GLY A 1 82 ? -5.085 -7.013 -40.667 1.00 73.56 82 GLY A CA 1
ATOM 657 C C . GLY A 1 82 ? -5.722 -7.599 -39.401 1.00 73.56 82 GLY A C 1
ATOM 658 O O . GLY A 1 82 ? -6.559 -8.486 -39.524 1.00 73.56 82 GLY A O 1
ATOM 659 N N . GLN A 1 83 ? -5.349 -7.131 -38.201 1.00 75.12 83 GLN A N 1
ATOM 660 C CA . GLN A 1 83 ? -5.948 -7.570 -36.926 1.00 75.12 83 GLN A CA 1
ATOM 661 C C . GLN A 1 83 ? -7.062 -6.650 -36.385 1.00 75.12 83 GLN A C 1
ATOM 663 O O . GLN A 1 83 ? -7.361 -6.690 -35.192 1.00 75.12 83 GLN A O 1
ATOM 668 N N . TRP A 1 84 ? -7.673 -5.833 -37.244 1.00 58.62 84 TR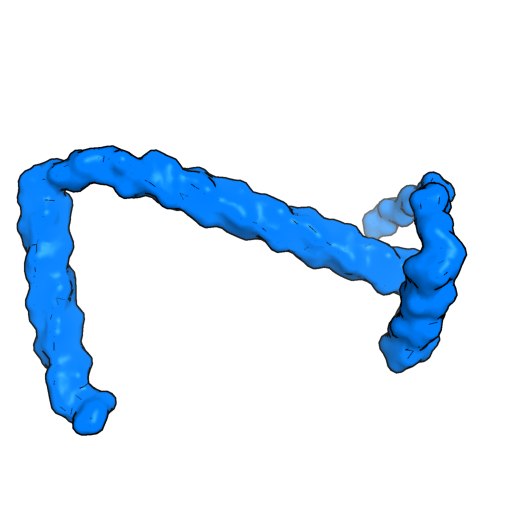P A N 1
ATOM 669 C CA . TRP A 1 84 ? -8.796 -4.952 -36.905 1.00 58.62 84 TRP A CA 1
ATOM 670 C C . TRP A 1 84 ? -9.951 -5.165 -37.873 1.00 58.62 84 TRP A C 1
ATOM 672 O O . TRP A 1 84 ? -9.667 -5.252 -39.090 1.00 58.62 84 TRP A O 1
#